Protein AF-Q4RWZ1-F1 (afdb_monomer_lite)

Secondary structure (DSSP, 8-state):
--B-TTS-B-----PPTTS---------------S-GGGPPPEEEEEEEEETTSPPPTT-EEE-B-TTT--BS-SSEEEEEEEE-TTT-SEEEEEEEEEETTS-PPTT-EEEEEETTEEEEEEEEEPP-

Organism: Tetraodon nigroviridis (NCBI:txid99883)

Radius of gyration: 15.7 Å; chains: 1; bounding box: 33×33×47 Å

Structure (mmCIF, N/CA/C/O backbone):
data_AF-Q4RWZ1-F1
#
_entry.id   AF-Q4RWZ1-F1
#
loop_
_atom_site.group_PDB
_atom_site.id
_atom_site.type_symbol
_atom_site.label_atom_id
_atom_site.label_alt_id
_atom_site.label_comp_id
_atom_site.label_asym_id
_atom_site.label_entity_id
_atom_site.label_seq_id
_atom_site.pdbx_PDB_ins_code
_atom_site.Cartn_x
_atom_site.Cartn_y
_atom_site.Cartn_z
_atom_site.occupancy
_atom_site.B_iso_or_equiv
_atom_site.auth_seq_id
_atom_site.auth_comp_id
_atom_site.auth_asym_id
_atom_site.auth_atom_id
_atom_site.pdbx_PDB_model_num
ATOM 1 N N . VAL A 1 1 ? -8.568 -2.624 -3.858 1.00 92.44 1 VAL A N 1
ATOM 2 C CA . VAL A 1 1 ? -8.644 -3.744 -2.895 1.00 92.44 1 VAL A CA 1
ATOM 3 C C . VAL A 1 1 ? -9.663 -3.390 -1.822 1.00 92.44 1 VAL A C 1
ATOM 5 O O . VAL A 1 1 ? -9.302 -2.886 -0.770 1.00 92.44 1 VAL A O 1
ATOM 8 N N . ALA A 1 2 ? -10.950 -3.567 -2.131 1.00 96.12 2 ALA A N 1
ATOM 9 C CA . ALA A 1 2 ? -12.045 -3.264 -1.198 1.00 96.12 2 ALA A CA 1
ATOM 10 C C . ALA A 1 2 ? -12.575 -4.510 -0.475 1.00 96.12 2 ALA A C 1
ATOM 12 O O . ALA A 1 2 ? -13.329 -4.400 0.486 1.00 96.12 2 ALA A O 1
ATOM 13 N N . LYS A 1 3 ? -12.171 -5.698 -0.936 1.00 96.69 3 LYS A N 1
ATOM 14 C CA . LYS A 1 3 ? -12.547 -6.988 -0.372 1.00 96.69 3 LYS A CA 1
ATOM 15 C C . LYS A 1 3 ? -11.313 -7.837 -0.112 1.00 96.69 3 LYS A C 1
ATOM 17 O O . LYS A 1 3 ? -10.334 -7.742 -0.857 1.00 96.69 3 LYS A O 1
ATOM 22 N N . THR A 1 4 ? -11.374 -8.651 0.932 1.00 95.19 4 THR A N 1
ATOM 23 C CA . THR A 1 4 ? -10.424 -9.739 1.153 1.00 95.19 4 THR A CA 1
ATOM 24 C C . THR A 1 4 ? -10.672 -10.864 0.147 1.00 95.19 4 THR A C 1
ATOM 26 O O . THR A 1 4 ? -11.723 -10.922 -0.496 1.00 95.19 4 THR A O 1
ATOM 29 N N . THR A 1 5 ? -9.729 -11.798 0.027 1.00 93.56 5 THR A N 1
ATOM 30 C CA . THR A 1 5 ? -9.853 -12.977 -0.850 1.00 93.56 5 THR A CA 1
ATOM 31 C C . THR A 1 5 ? -11.054 -13.874 -0.530 1.00 93.56 5 THR A C 1
ATOM 33 O O . THR A 1 5 ? -11.474 -14.646 -1.384 1.00 93.56 5 THR A O 1
ATOM 36 N N . ASP A 1 6 ? -11.637 -13.762 0.667 1.00 91.75 6 ASP A N 1
ATOM 37 C CA . ASP A 1 6 ? -12.864 -14.460 1.064 1.00 91.75 6 ASP A CA 1
ATOM 38 C C . ASP A 1 6 ? -14.131 -13.586 1.033 1.00 91.75 6 ASP A C 1
ATOM 40 O O . ASP A 1 6 ? -15.181 -14.015 1.507 1.00 91.75 6 ASP A O 1
ATOM 44 N N . GLY A 1 7 ? -14.054 -12.378 0.465 1.00 93.44 7 GLY A N 1
ATOM 45 C CA . GLY A 1 7 ? -15.206 -11.497 0.242 1.00 93.44 7 GLY A CA 1
ATOM 46 C C . GLY A 1 7 ? -15.590 -10.596 1.421 1.00 93.44 7 GLY A C 1
ATOM 47 O O . GLY A 1 7 ? -16.553 -9.828 1.313 1.00 93.44 7 GLY A O 1
ATOM 48 N N . SER A 1 8 ? -14.840 -10.635 2.524 1.00 94.19 8 SER A N 1
ATOM 49 C CA . SER A 1 8 ? -15.013 -9.712 3.656 1.00 94.19 8 SER A CA 1
ATOM 50 C C . SER A 1 8 ? -14.580 -8.288 3.283 1.00 94.19 8 SER A C 1
ATOM 52 O O . SER A 1 8 ? -13.851 -8.081 2.316 1.00 94.19 8 SER A O 1
ATOM 54 N N . ASP A 1 9 ? -15.060 -7.280 4.013 1.00 95.62 9 ASP A N 1
ATOM 55 C CA . ASP A 1 9 ? -14.666 -5.879 3.804 1.00 95.62 9 ASP A CA 1
ATOM 56 C C . ASP A 1 9 ? -13.175 -5.664 4.111 1.00 95.62 9 ASP A C 1
ATOM 58 O O . ASP A 1 9 ? -12.691 -6.135 5.139 1.00 95.62 9 ASP A O 1
ATOM 62 N N . ALA A 1 10 ? -12.458 -4.969 3.218 1.00 96.06 10 ALA A N 1
ATOM 63 C CA . ALA A 1 10 ? -11.019 -4.729 3.339 1.00 96.06 10 ALA A CA 1
ATOM 64 C C . ALA A 1 10 ? -10.650 -3.304 3.772 1.00 96.06 10 ALA A C 1
ATOM 66 O O . ALA A 1 10 ? -9.690 -2.721 3.263 1.00 96.06 10 ALA A O 1
ATOM 67 N N . ASP A 1 11 ? -11.415 -2.737 4.703 1.00 96.12 11 ASP A N 1
ATOM 68 C CA . ASP A 1 11 ? -11.137 -1.420 5.267 1.00 96.12 11 ASP A CA 1
ATOM 69 C C . ASP A 1 11 ? -9.850 -1.424 6.109 1.00 96.12 11 ASP A C 1
ATOM 71 O O . ASP A 1 11 ? -9.715 -2.139 7.106 1.00 96.12 11 ASP A O 1
ATOM 75 N N . LEU A 1 12 ? -8.883 -0.603 5.709 1.00 94.75 12 LEU A N 1
ATOM 76 C CA . LEU A 1 12 ? -7.594 -0.451 6.379 1.00 94.75 12 LEU A CA 1
ATOM 77 C C . LEU A 1 12 ? -7.678 0.421 7.635 1.00 94.75 12 LEU A C 1
ATOM 79 O O . LEU A 1 12 ? -6.734 0.448 8.436 1.00 94.75 12 LEU A O 1
ATOM 83 N N . TRP A 1 13 ? -8.764 1.170 7.810 1.00 94.25 13 TRP A N 1
ATOM 84 C CA . TRP A 1 13 ? -8.916 2.070 8.936 1.00 94.25 13 TRP A CA 1
ATOM 85 C C . TRP A 1 13 ? -9.507 1.350 10.146 1.00 94.25 13 TRP A C 1
ATOM 87 O O . TRP A 1 13 ? -10.547 0.706 10.088 1.00 94.25 13 TRP A O 1
ATOM 97 N N . LYS A 1 14 ? -8.834 1.481 11.293 1.00 90.38 14 LYS A N 1
ATOM 98 C CA . LYS A 1 14 ? -9.366 1.003 12.569 1.00 90.38 14 LYS A CA 1
ATOM 99 C C . LYS A 1 14 ? -10.079 2.145 13.284 1.00 90.38 14 LYS A C 1
ATOM 101 O O . LYS A 1 14 ? -9.422 3.065 13.795 1.00 90.38 14 LYS A O 1
ATOM 106 N N . ASP A 1 15 ? -11.401 2.050 13.348 1.00 88.69 15 ASP A N 1
ATOM 107 C CA . ASP A 1 15 ? -12.241 3.004 14.065 1.00 88.69 15 ASP A CA 1
ATOM 108 C C . ASP A 1 15 ? -11.921 3.045 15.566 1.00 88.69 15 ASP A C 1
ATOM 110 O O . ASP A 1 15 ? -11.440 2.085 16.179 1.00 88.69 15 ASP A O 1
ATOM 114 N N . GLY A 1 16 ? -12.153 4.214 16.160 1.00 86.88 16 GLY A N 1
ATOM 115 C CA . GLY A 1 16 ? -12.058 4.413 17.602 1.00 86.88 16 GLY A CA 1
ATOM 116 C C . GLY A 1 16 ? -13.435 4.363 18.251 1.00 86.88 16 GLY A C 1
ATOM 117 O O . GLY A 1 16 ? -14.430 4.719 17.628 1.00 86.88 16 GLY A O 1
ATOM 118 N N . ILE A 1 17 ? -13.477 3.997 19.531 1.00 88.19 17 ILE A N 1
ATOM 119 C CA . ILE A 1 17 ? -14.692 4.119 20.344 1.00 88.19 17 ILE A CA 1
ATOM 120 C C . ILE A 1 17 ? -15.101 5.606 20.362 1.00 88.19 17 ILE A C 1
ATOM 122 O O . ILE A 1 17 ? -14.244 6.470 20.556 1.00 88.19 17 ILE A O 1
ATOM 126 N N . PHE A 1 18 ? -16.382 5.897 20.114 1.00 91.88 18 PHE A N 1
ATOM 127 C CA . PHE A 1 18 ? -16.955 7.254 20.019 1.00 91.88 18 PHE A CA 1
ATOM 128 C C . PHE A 1 18 ? -16.432 8.136 18.871 1.00 91.88 18 PHE A C 1
ATOM 130 O O . PHE A 1 18 ? -16.536 9.360 18.939 1.00 91.88 18 PHE A O 1
ATOM 137 N N . LYS A 1 19 ? -15.870 7.551 17.807 1.00 89.81 19 LYS A N 1
ATOM 138 C CA . LYS A 1 19 ? -15.523 8.289 16.581 1.00 89.81 19 LYS A CA 1
ATOM 139 C C . LYS A 1 19 ? -16.438 7.888 15.432 1.00 89.81 19 LYS A C 1
ATOM 141 O O . LYS A 1 19 ? -16.880 6.746 15.369 1.00 89.81 19 LYS A O 1
ATOM 146 N N . SER A 1 20 ? -16.685 8.824 14.518 1.00 92.56 20 SER A N 1
ATOM 147 C CA . SER A 1 20 ? -17.351 8.524 13.252 1.00 92.56 20 SER A CA 1
ATOM 148 C C . SER A 1 20 ? -16.568 7.472 12.474 1.00 92.56 20 SER A C 1
ATOM 150 O O . SER A 1 20 ? -15.332 7.481 12.497 1.00 92.56 20 SER A O 1
ATOM 152 N N . LYS A 1 21 ? -17.301 6.600 11.775 1.00 92.88 21 LYS A N 1
ATOM 153 C CA . LYS A 1 21 ? -16.721 5.609 10.872 1.00 92.88 21 LYS A CA 1
ATOM 154 C C . LYS A 1 21 ? -15.941 6.316 9.769 1.00 92.88 21 LYS A C 1
ATOM 156 O O . LYS A 1 21 ? -16.462 7.232 9.132 1.00 92.88 21 LYS A O 1
ATOM 161 N N . VAL A 1 22 ? -14.720 5.862 9.531 1.00 94.75 22 VAL A N 1
ATOM 162 C CA . VAL A 1 22 ? -13.896 6.288 8.398 1.00 94.75 22 VAL A CA 1
ATOM 163 C C . VAL A 1 22 ? -13.444 5.035 7.677 1.00 94.75 22 VAL A C 1
ATOM 165 O O . VAL A 1 22 ? -12.954 4.121 8.322 1.00 94.75 22 VAL A O 1
ATOM 168 N N . THR A 1 23 ? -13.575 5.011 6.354 1.00 95.69 23 THR A N 1
ATOM 169 C CA . THR A 1 23 ? -13.126 3.883 5.532 1.00 95.69 23 THR A CA 1
ATOM 170 C C . THR A 1 23 ? -11.930 4.268 4.679 1.00 95.69 23 THR A C 1
ATOM 172 O O . THR A 1 23 ? -11.874 5.377 4.129 1.00 95.69 23 THR A O 1
ATOM 175 N N . ARG A 1 24 ? -10.978 3.348 4.532 1.00 96.88 24 ARG A N 1
ATOM 176 C CA . ARG A 1 24 ? -9.809 3.492 3.662 1.00 96.88 24 ARG A CA 1
ATOM 177 C C . ARG A 1 24 ? -9.553 2.193 2.922 1.00 96.88 24 ARG A C 1
ATOM 179 O O . ARG A 1 24 ? -9.320 1.160 3.537 1.00 96.88 24 ARG A O 1
ATOM 186 N N . TYR A 1 25 ? -9.508 2.267 1.599 1.00 97.31 25 TYR A N 1
ATOM 187 C CA . TYR A 1 25 ? -9.225 1.120 0.746 1.00 97.31 25 TYR A CA 1
ATOM 188 C C . TYR A 1 25 ? -7.975 1.382 -0.082 1.00 97.31 25 TYR A C 1
ATOM 190 O O . TYR A 1 25 ? -7.804 2.463 -0.644 1.00 97.31 25 TYR A O 1
ATOM 198 N N . LEU A 1 26 ? -7.102 0.379 -0.185 1.00 96.56 26 LEU A N 1
ATOM 199 C CA . LEU A 1 26 ? -5.954 0.463 -1.081 1.00 96.56 26 LEU A CA 1
ATOM 200 C C . LEU A 1 26 ? -6.437 0.377 -2.529 1.00 96.56 26 LEU A C 1
ATOM 202 O O . LEU A 1 26 ? -7.210 -0.518 -2.880 1.00 96.56 26 LEU A O 1
ATOM 206 N N . CYS A 1 27 ? -5.941 1.259 -3.385 1.00 94.94 27 CYS A N 1
ATOM 207 C CA . CYS A 1 27 ? -6.115 1.183 -4.831 1.00 94.94 27 CYS A CA 1
ATOM 208 C C . CYS A 1 27 ? -4.747 1.147 -5.517 1.00 94.94 27 CYS A C 1
ATOM 210 O O . CYS A 1 27 ? -3.750 1.605 -4.964 1.00 94.94 27 CYS A O 1
ATOM 212 N N . PHE A 1 28 ? -4.700 0.535 -6.695 1.00 94.75 28 PHE A N 1
ATOM 213 C CA . PHE A 1 28 ? -3.509 0.482 -7.530 1.00 94.75 28 PHE A CA 1
ATOM 214 C C . PHE A 1 28 ? -3.927 0.281 -8.988 1.00 94.75 28 PHE A C 1
ATOM 216 O O . PHE A 1 28 ? -5.030 -0.199 -9.261 1.00 94.75 28 PHE A O 1
ATOM 223 N N . THR A 1 29 ? -3.044 0.647 -9.912 1.00 90.50 29 THR A N 1
ATOM 224 C CA . THR A 1 29 ? -3.249 0.495 -11.353 1.00 90.50 29 THR A CA 1
ATOM 225 C C . THR A 1 29 ? -2.111 -0.312 -11.969 1.00 90.50 29 THR A C 1
ATOM 227 O O . THR A 1 29 ? -0.992 -0.314 -11.459 1.00 90.50 29 THR A O 1
ATOM 230 N N . ARG A 1 30 ? -2.417 -1.016 -13.061 1.00 86.31 30 ARG A N 1
ATOM 231 C CA . ARG A 1 30 ? -1.448 -1.727 -13.915 1.00 86.31 30 ARG A CA 1
ATOM 232 C C . ARG A 1 30 ? -1.363 -1.101 -15.306 1.00 86.31 30 ARG A C 1
ATOM 234 O O . ARG A 1 30 ? -0.911 -1.753 -16.242 1.00 86.31 30 ARG A O 1
ATOM 241 N N . GLU A 1 31 ? -1.906 0.103 -15.459 1.00 73.62 31 GLU A N 1
ATOM 242 C CA . GLU A 1 31 ? -2.115 0.729 -16.756 1.00 73.62 31 GLU A CA 1
ATOM 243 C C . GLU A 1 31 ? -0.807 0.799 -17.551 1.00 73.62 31 GLU A C 1
ATOM 245 O O . GLU A 1 31 ? 0.205 1.334 -17.095 1.00 73.62 31 GLU A O 1
ATOM 250 N N . ASN A 1 32 ? -0.834 0.235 -18.758 1.00 62.66 32 ASN A N 1
ATOM 251 C CA . ASN A 1 32 ? 0.236 0.395 -19.731 1.00 62.66 32 ASN A CA 1
ATOM 252 C C . ASN A 1 32 ? 0.042 1.760 -20.387 1.00 62.66 32 ASN A C 1
ATOM 254 O O . ASN A 1 32 ? -0.515 1.859 -21.479 1.00 62.66 32 ASN A O 1
ATOM 258 N N . VAL A 1 33 ? 0.413 2.820 -19.670 1.00 54.56 33 VAL A N 1
ATOM 259 C CA . VAL A 1 33 ? 0.221 4.185 -20.155 1.00 54.56 33 VAL A CA 1
ATOM 260 C C . VAL A 1 33 ? 1.184 4.417 -21.323 1.00 54.56 33 VAL A C 1
ATOM 262 O O . VAL A 1 33 ? 2.368 4.669 -21.122 1.00 54.56 33 VAL A O 1
ATOM 265 N N . SER A 1 34 ? 0.625 4.330 -22.531 1.00 53.78 34 SER A N 1
ATOM 266 C CA . SER A 1 34 ? 1.190 4.701 -23.833 1.00 53.78 34 SER A CA 1
ATOM 267 C C . SER A 1 34 ? 2.159 3.717 -24.527 1.00 53.78 34 SER A C 1
ATOM 269 O O . SER A 1 34 ? 2.991 3.029 -23.926 1.00 53.78 34 SER A O 1
ATOM 271 N N . GLU A 1 35 ? 2.067 3.692 -25.865 1.00 56.28 35 GLU A N 1
ATOM 272 C CA . GLU A 1 35 ? 3.058 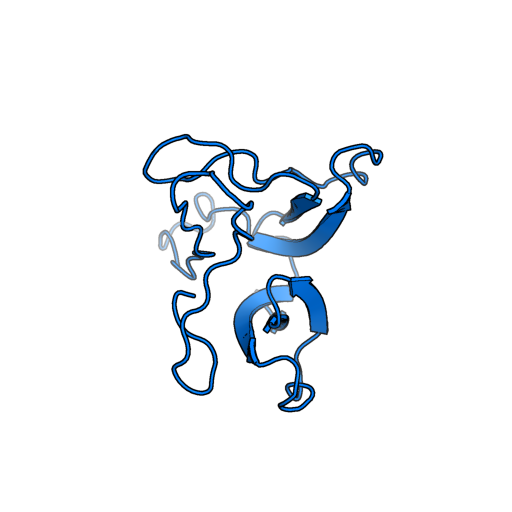3.076 -26.763 1.00 56.28 35 GLU A CA 1
ATOM 273 C C . GLU A 1 35 ? 4.405 3.818 -26.732 1.00 56.28 35 GLU A C 1
ATOM 275 O O . GLU A 1 35 ? 5.437 3.256 -27.101 1.00 56.28 35 GLU A O 1
ATOM 280 N N . ASN A 1 36 ? 4.426 5.062 -26.241 1.00 61.66 36 ASN A N 1
ATOM 281 C CA . ASN A 1 36 ? 5.645 5.840 -26.114 1.00 61.66 36 ASN A CA 1
ATOM 282 C C . ASN A 1 36 ? 6.387 5.448 -24.833 1.00 61.66 36 ASN A C 1
ATOM 284 O O . ASN A 1 36 ? 6.070 5.881 -23.725 1.00 61.66 36 ASN A O 1
ATOM 288 N N . VAL A 1 37 ? 7.430 4.643 -25.006 1.00 61.69 37 VAL A N 1
ATOM 289 C CA . VAL A 1 37 ? 8.301 4.149 -23.931 1.00 61.69 37 VAL A CA 1
ATOM 290 C C . VAL A 1 37 ? 8.852 5.273 -23.037 1.00 61.69 37 VAL A C 1
ATOM 292 O O . VAL A 1 37 ? 9.079 5.038 -21.853 1.00 61.69 37 VAL A O 1
ATOM 295 N N . ASN A 1 38 ? 8.992 6.497 -23.565 1.00 61.09 38 ASN A N 1
ATOM 296 C CA . ASN A 1 38 ? 9.511 7.659 -22.834 1.00 61.09 38 ASN A CA 1
ATOM 297 C C . ASN A 1 38 ? 8.482 8.351 -21.924 1.00 61.09 38 ASN A C 1
ATOM 299 O O . ASN A 1 38 ? 8.866 9.223 -21.150 1.00 61.09 38 ASN A O 1
ATOM 303 N N . SER A 1 39 ? 7.192 8.001 -22.002 1.00 65.94 39 SER A N 1
ATOM 3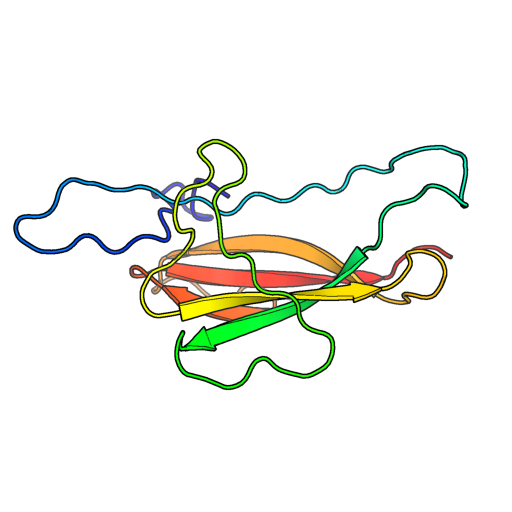04 C CA . SER A 1 39 ? 6.141 8.586 -21.153 1.00 65.94 39 SER A CA 1
ATOM 305 C C . SER A 1 39 ?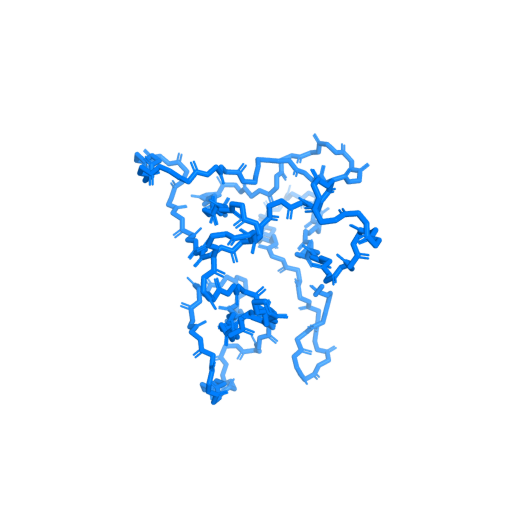 5.522 7.583 -20.177 1.00 65.94 39 SER A C 1
ATOM 307 O O . SER A 1 39 ? 4.466 7.867 -19.606 1.00 65.94 39 SER A O 1
ATOM 309 N N . ARG A 1 40 ? 6.113 6.391 -20.021 1.00 74.00 40 ARG A N 1
ATOM 310 C CA . ARG A 1 40 ? 5.579 5.391 -19.093 1.00 74.00 40 ARG A CA 1
ATOM 311 C C . ARG A 1 40 ? 5.815 5.845 -17.652 1.00 74.00 40 ARG A C 1
ATOM 313 O O . ARG A 1 40 ? 6.932 6.257 -17.339 1.00 74.00 40 ARG A O 1
ATOM 320 N N . PRO A 1 41 ? 4.804 5.752 -16.773 1.00 83.50 41 PRO A N 1
ATOM 321 C CA . PRO A 1 41 ? 4.972 6.083 -15.370 1.00 83.50 41 PRO A CA 1
ATOM 322 C C . PRO A 1 41 ? 5.996 5.155 -14.718 1.00 83.50 41 PRO A C 1
ATOM 324 O O . PRO A 1 41 ? 6.177 4.001 -15.128 1.00 83.50 41 PRO A O 1
ATOM 327 N N . ASP A 1 42 ? 6.637 5.663 -13.671 1.00 91.56 42 ASP A N 1
ATOM 328 C CA . ASP A 1 42 ? 7.468 4.845 -12.802 1.00 91.56 42 ASP A CA 1
ATOM 329 C C . ASP A 1 42 ? 6.660 3.687 -12.210 1.00 91.56 42 ASP A C 1
ATOM 331 O O . ASP A 1 42 ? 5.459 3.784 -11.943 1.00 91.56 42 ASP A O 1
ATOM 335 N N . VAL A 1 43 ? 7.350 2.580 -11.963 1.00 94.38 43 VAL A N 1
ATOM 336 C CA . VAL A 1 43 ? 6.772 1.377 -11.367 1.00 94.38 43 VAL A CA 1
ATOM 337 C C . VAL A 1 43 ? 7.129 1.281 -9.894 1.00 94.38 43 VAL A C 1
ATOM 339 O O . VAL A 1 43 ? 8.216 1.680 -9.478 1.00 94.38 43 VAL A O 1
ATOM 342 N N . VAL A 1 44 ? 6.232 0.707 -9.095 1.00 96.75 44 VAL A N 1
ATOM 343 C CA . VAL A 1 44 ? 6.500 0.409 -7.684 1.00 96.75 44 VAL A CA 1
ATOM 344 C C . VAL A 1 44 ? 7.392 -0.827 -7.598 1.00 96.75 44 VAL A C 1
ATOM 346 O O . VAL A 1 44 ? 7.007 -1.898 -8.062 1.00 96.75 44 VAL A O 1
ATOM 349 N N . VAL A 1 45 ? 8.572 -0.693 -6.994 1.00 97.12 45 VAL A N 1
ATOM 350 C CA . VAL A 1 45 ? 9.573 -1.771 -6.870 1.00 97.12 45 VAL A CA 1
ATOM 351 C C . VAL A 1 45 ? 9.736 -2.289 -5.439 1.00 97.12 45 VAL A C 1
ATOM 353 O O . VAL A 1 45 ? 10.295 -3.364 -5.240 1.00 97.12 45 VAL A O 1
ATOM 356 N N . ASP A 1 46 ? 9.248 -1.550 -4.440 1.00 97.19 46 ASP A N 1
ATOM 357 C CA . ASP A 1 46 ? 9.185 -1.999 -3.044 1.00 97.19 46 ASP A CA 1
ATOM 358 C C . ASP A 1 46 ? 8.050 -1.269 -2.301 1.00 97.19 46 ASP A C 1
ATOM 360 O O . ASP A 1 46 ? 7.678 -0.141 -2.646 1.00 97.19 46 ASP A O 1
ATOM 364 N N . MET A 1 47 ? 7.504 -1.911 -1.270 1.00 97.69 47 MET A N 1
ATOM 365 C CA . MET A 1 47 ? 6.441 -1.385 -0.413 1.00 97.69 47 MET A CA 1
ATOM 366 C C . MET A 1 47 ? 6.773 -1.657 1.048 1.00 97.69 47 MET A C 1
ATOM 368 O O . MET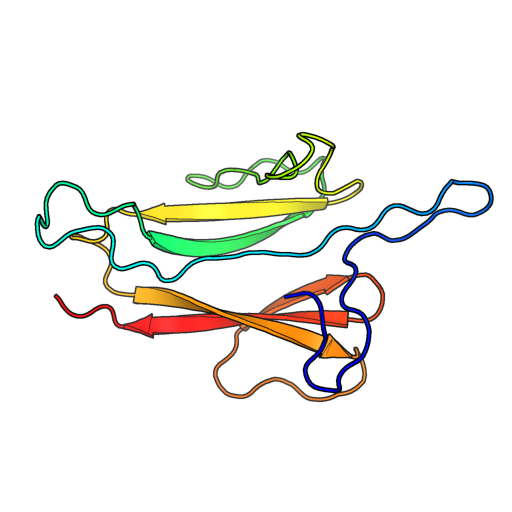 A 1 47 ? 7.165 -2.764 1.416 1.00 97.69 47 MET A O 1
ATOM 372 N N . ARG A 1 48 ? 6.566 -0.657 1.906 1.00 96.38 48 ARG A N 1
ATOM 373 C CA . ARG A 1 48 ? 6.777 -0.777 3.352 1.00 96.38 48 ARG A CA 1
ATOM 374 C C . ARG A 1 48 ? 5.651 -0.126 4.124 1.00 96.38 48 ARG A C 1
ATOM 376 O O . ARG A 1 48 ? 5.136 0.911 3.723 1.00 96.38 48 ARG A O 1
ATOM 383 N N . LEU A 1 49 ? 5.305 -0.718 5.260 1.00 95.44 49 LEU A N 1
ATOM 384 C CA . LEU A 1 49 ? 4.461 -0.077 6.255 1.00 95.44 49 LEU A CA 1
ATOM 385 C C . LEU A 1 49 ? 5.315 0.231 7.486 1.00 95.44 49 LEU A C 1
ATOM 387 O O . LEU A 1 49 ? 5.817 -0.689 8.126 1.00 95.44 49 LEU A O 1
ATOM 391 N N . ILE A 1 50 ? 5.477 1.512 7.804 1.00 95.69 50 ILE A N 1
ATOM 392 C CA . ILE A 1 50 ? 6.283 1.987 8.943 1.00 95.69 50 ILE A CA 1
ATOM 393 C C . ILE A 1 50 ? 5.398 2.716 9.950 1.00 95.69 50 ILE A C 1
ATOM 395 O O . ILE A 1 50 ? 4.302 3.162 9.586 1.00 95.69 50 ILE A O 1
ATOM 399 N N . ASP A 1 51 ? 5.847 2.889 11.195 1.00 95.31 51 ASP A N 1
ATOM 400 C CA . ASP A 1 51 ? 5.113 3.754 12.117 1.00 95.31 51 ASP A CA 1
ATOM 401 C C . ASP A 1 51 ? 5.215 5.224 11.668 1.00 95.31 51 ASP A C 1
ATOM 403 O O . ASP A 1 51 ? 6.167 5.672 11.017 1.00 95.31 51 ASP A O 1
ATOM 407 N N . ALA A 1 52 ? 4.189 6.012 11.997 1.00 93.38 52 ALA A N 1
ATOM 408 C CA . ALA A 1 52 ? 4.110 7.414 11.578 1.00 93.38 52 ALA A CA 1
ATOM 409 C C . ALA A 1 52 ? 5.272 8.273 12.118 1.00 93.38 52 ALA A C 1
ATOM 411 O O . ALA A 1 52 ? 5.629 9.272 11.503 1.00 93.38 52 ALA A O 1
ATOM 412 N N . LYS A 1 53 ? 5.865 7.857 13.242 1.00 94.88 53 LYS A N 1
ATOM 413 C CA . LYS A 1 53 ? 6.997 8.519 13.904 1.00 94.88 53 LYS A CA 1
ATOM 414 C C . LYS A 1 53 ? 8.372 8.076 13.392 1.00 94.88 53 LYS A C 1
ATOM 416 O O . LYS A 1 53 ? 9.360 8.719 13.727 1.00 94.88 53 LYS A O 1
ATOM 421 N N . ASP A 1 54 ? 8.444 6.973 12.649 1.00 96.38 54 ASP A N 1
ATOM 422 C CA . ASP A 1 54 ? 9.724 6.412 12.221 1.00 96.38 54 ASP A CA 1
ATOM 423 C C . ASP A 1 54 ? 10.359 7.275 11.125 1.00 96.38 54 ASP A C 1
ATOM 425 O O . ASP A 1 54 ? 9.685 8.025 10.413 1.00 96.38 54 ASP A O 1
ATOM 429 N N . VAL A 1 55 ? 11.673 7.160 10.953 1.00 96.44 55 VAL A N 1
ATOM 430 C CA . VAL A 1 55 ? 12.365 7.823 9.844 1.00 96.44 55 VAL A CA 1
ATOM 431 C C . VAL A 1 55 ? 11.927 7.182 8.524 1.00 96.44 55 VAL A C 1
ATOM 433 O O . VAL A 1 55 ? 11.845 5.958 8.415 1.00 96.44 55 VAL A O 1
ATOM 436 N N . LEU A 1 56 ? 11.629 8.011 7.519 1.00 96.75 56 LEU A N 1
ATOM 437 C CA . LEU A 1 56 ? 11.293 7.543 6.175 1.00 96.75 56 LEU A CA 1
ATOM 438 C C . LEU A 1 56 ? 12.513 6.825 5.565 1.00 96.75 56 LEU A C 1
ATOM 440 O O . LEU A 1 56 ? 13.579 7.438 5.488 1.00 96.75 56 LEU A O 1
ATOM 444 N N . PRO A 1 57 ? 12.393 5.555 5.132 1.00 95.94 57 PRO A N 1
ATOM 445 C CA . PRO A 1 57 ? 13.499 4.851 4.496 1.00 95.94 57 PRO A CA 1
ATOM 446 C C . PRO A 1 57 ? 13.952 5.541 3.205 1.00 95.94 57 PRO A C 1
ATOM 448 O O . PRO A 1 57 ? 13.140 6.093 2.464 1.00 95.94 57 PRO A O 1
ATOM 451 N N . GLU A 1 58 ? 15.247 5.470 2.907 1.00 96.44 58 GLU A N 1
ATOM 452 C CA . GLU A 1 58 ? 15.825 6.113 1.726 1.00 96.44 58 GLU A CA 1
ATOM 453 C C . GLU A 1 58 ? 15.168 5.638 0.417 1.00 96.44 58 GLU A C 1
ATOM 455 O O . GLU A 1 58 ? 15.017 4.438 0.157 1.00 96.44 58 GLU A O 1
ATOM 460 N N . GLY A 1 59 ? 14.790 6.601 -0.427 1.00 96.56 59 GLY A N 1
ATOM 461 C CA . GLY A 1 59 ? 14.155 6.352 -1.721 1.00 96.56 59 GLY A CA 1
ATOM 462 C C . GLY A 1 59 ? 12.688 5.924 -1.641 1.00 96.56 59 GLY A C 1
ATOM 463 O O . GLY A 1 59 ? 12.131 5.532 -2.662 1.00 96.56 59 GLY A O 1
ATOM 464 N N . PHE A 1 60 ? 12.062 5.973 -0.462 1.00 98.12 60 PHE A N 1
ATOM 465 C CA . PHE A 1 60 ? 10.625 5.759 -0.318 1.00 98.12 60 PHE A CA 1
ATOM 466 C C . PHE A 1 60 ? 9.860 7.077 -0.262 1.00 98.12 60 PHE A C 1
ATOM 468 O O . PHE A 1 60 ? 10.336 8.067 0.286 1.00 98.12 60 PHE A O 1
ATOM 475 N N . THR A 1 61 ? 8.623 7.053 -0.744 1.00 97.94 61 THR A N 1
ATOM 476 C CA . THR A 1 61 ? 7.663 8.152 -0.643 1.00 97.94 61 THR A CA 1
ATOM 477 C C . THR A 1 61 ? 6.417 7.666 0.105 1.00 97.94 61 THR A C 1
ATOM 479 O O . THR A 1 61 ? 5.912 6.578 -0.193 1.00 97.94 61 THR A O 1
ATOM 482 N N . PRO A 1 62 ? 5.913 8.412 1.103 1.00 97.44 62 PRO A N 1
ATOM 483 C CA . PRO A 1 62 ? 4.708 8.036 1.830 1.00 97.44 62 PRO A CA 1
ATOM 484 C C . PRO A 1 62 ? 3.428 8.308 1.025 1.00 97.44 62 PRO A C 1
ATOM 486 O O . PRO A 1 62 ? 3.298 9.320 0.342 1.00 97.44 62 PRO A O 1
ATOM 489 N N . VAL A 1 63 ? 2.440 7.428 1.178 1.00 96.94 63 VAL A N 1
ATOM 490 C CA . VAL A 1 63 ? 1.048 7.660 0.781 1.00 96.94 63 VAL A CA 1
ATOM 491 C C . VAL A 1 63 ? 0.356 8.367 1.943 1.00 96.94 63 VAL A C 1
ATOM 493 O O . VAL A 1 63 ? -0.108 7.737 2.894 1.00 96.94 63 VAL A O 1
ATOM 496 N N . GLU A 1 64 ? 0.356 9.696 1.908 1.00 95.81 64 GLU A N 1
ATOM 497 C CA . GLU A 1 64 ? -0.114 10.519 3.030 1.00 95.81 64 GLU A CA 1
ATOM 498 C C . GLU A 1 64 ? -1.620 10.769 3.000 1.00 95.81 64 GLU A C 1
ATOM 500 O O . GLU A 1 64 ? -2.265 10.850 4.052 1.00 95.81 64 GLU A O 1
ATOM 505 N N . LYS A 1 65 ? -2.178 10.883 1.792 1.00 97.31 65 LYS A N 1
ATOM 506 C CA . LYS A 1 65 ? -3.562 11.285 1.569 1.00 97.31 65 LYS A CA 1
ATOM 507 C C . LYS A 1 65 ? -4.296 10.338 0.631 1.00 97.31 65 LYS A C 1
ATOM 509 O O . LYS A 1 65 ? -3.680 9.657 -0.187 1.00 97.31 65 LYS A O 1
ATOM 514 N N . THR A 1 66 ? -5.611 10.280 0.780 1.00 97.50 66 THR A N 1
ATOM 515 C CA . THR A 1 66 ? -6.493 9.558 -0.132 1.00 97.50 66 THR A CA 1
ATOM 516 C C . THR A 1 66 ? -6.545 10.263 -1.485 1.00 97.50 66 THR A C 1
ATOM 518 O O . THR A 1 66 ? -6.507 11.490 -1.560 1.00 97.50 66 THR A O 1
ATOM 521 N N . MET A 1 67 ? -6.606 9.484 -2.566 1.00 95.69 67 MET A N 1
ATOM 522 C CA . MET A 1 67 ? -6.640 10.026 -3.929 1.00 95.69 67 MET A CA 1
ATOM 523 C C . MET A 1 67 ? -7.954 10.768 -4.224 1.00 95.69 67 MET A C 1
ATOM 525 O O . MET A 1 67 ? -7.954 11.747 -4.958 1.00 95.69 67 MET A O 1
ATOM 529 N N . ASP A 1 68 ? -9.066 10.297 -3.665 1.00 97.06 68 ASP A N 1
ATOM 530 C CA . ASP A 1 68 ? -10.426 10.764 -3.937 1.00 97.06 68 ASP A CA 1
ATOM 531 C C . ASP A 1 68 ? -10.826 11.990 -3.103 1.00 97.06 68 ASP A C 1
ATOM 533 O O . ASP A 1 68 ? -11.396 12.939 -3.636 1.00 97.06 68 ASP A O 1
ATOM 537 N N . THR A 1 69 ? -10.523 11.985 -1.802 1.00 97.31 69 THR A N 1
ATOM 538 C CA . THR A 1 69 ? -10.977 13.025 -0.857 1.00 97.31 69 THR A CA 1
ATOM 539 C C . THR A 1 69 ? -9.855 13.866 -0.260 1.00 97.31 69 THR A C 1
ATOM 541 O O . THR A 1 69 ? -10.129 14.816 0.472 1.00 97.31 69 THR A O 1
ATOM 544 N N . ASN A 1 70 ? -8.591 13.560 -0.573 1.00 96.88 70 ASN A N 1
ATOM 545 C CA . ASN A 1 70 ? -7.420 14.267 -0.048 1.00 96.88 70 ASN A CA 1
ATOM 546 C C . ASN A 1 70 ? -7.345 14.278 1.499 1.00 96.88 70 ASN A C 1
ATOM 548 O O . ASN A 1 70 ? -6.737 15.165 2.104 1.00 96.88 70 ASN A O 1
ATOM 552 N N . GLU A 1 71 ? -7.962 13.292 2.153 1.00 97.25 71 GLU A N 1
ATOM 553 C CA . GLU A 1 71 ? -7.941 13.112 3.606 1.00 97.25 71 GLU A CA 1
ATOM 554 C C . GLU A 1 71 ? -6.754 12.249 4.039 1.00 97.25 71 GLU A C 1
ATOM 556 O O . GLU A 1 71 ? -6.189 11.513 3.239 1.00 97.25 71 GLU A O 1
ATOM 561 N N . THR A 1 72 ? -6.396 12.253 5.327 1.00 96.00 72 THR A N 1
ATOM 562 C CA . THR A 1 72 ? -5.334 11.383 5.860 1.00 96.00 72 THR A CA 1
ATOM 563 C C . THR A 1 72 ? -5.564 9.911 5.500 1.00 96.00 72 THR A C 1
ATOM 565 O O . THR A 1 72 ? -6.612 9.340 5.823 1.00 96.00 72 THR A O 1
ATOM 568 N N . ALA A 1 73 ? -4.560 9.281 4.885 1.00 96.06 73 ALA A N 1
ATOM 569 C CA . ALA A 1 73 ? -4.631 7.892 4.436 1.00 96.06 73 ALA A CA 1
ATOM 570 C C . ALA A 1 73 ? -4.582 6.892 5.604 1.00 96.06 73 ALA A C 1
ATOM 572 O O . ALA A 1 73 ? -5.322 5.911 5.614 1.00 96.06 73 ALA A O 1
ATOM 573 N N . MET A 1 74 ? -3.726 7.135 6.603 1.00 94.00 74 MET A N 1
ATOM 574 C CA . MET A 1 74 ? -3.498 6.240 7.744 1.00 94.00 74 MET A CA 1
ATOM 575 C C . MET A 1 74 ? -3.112 7.038 9.003 1.00 94.00 74 MET A C 1
ATOM 577 O O . MET A 1 74 ? -2.528 8.110 8.903 1.00 94.00 74 MET A O 1
ATOM 581 N N . ARG A 1 75 ? -3.428 6.537 10.210 1.00 89.38 75 ARG A N 1
ATOM 582 C CA . ARG A 1 75 ? -3.185 7.278 11.476 1.00 89.38 75 ARG A CA 1
ATOM 583 C C . ARG A 1 75 ? -1.857 6.957 12.156 1.00 89.38 75 ARG A C 1
ATOM 585 O O . ARG A 1 75 ? -1.073 7.844 12.452 1.00 89.38 75 ARG A O 1
ATOM 592 N N . LYS A 1 76 ? -1.658 5.687 12.518 1.00 90.75 76 LYS A N 1
ATOM 593 C CA . LYS A 1 76 ? -0.516 5.243 13.344 1.00 90.75 76 LYS A CA 1
ATOM 594 C C . LYS A 1 76 ? 0.676 4.791 12.511 1.00 90.75 76 LYS A C 1
ATOM 596 O O . LYS A 1 76 ? 1.781 4.680 13.026 1.00 90.75 76 LYS A O 1
ATOM 601 N N . ARG A 1 77 ? 0.424 4.513 11.238 1.00 94.12 77 ARG A N 1
ATOM 602 C CA . ARG A 1 77 ? 1.372 3.959 10.286 1.00 94.12 77 ARG A CA 1
ATOM 603 C C . ARG A 1 77 ? 1.300 4.737 8.988 1.00 94.12 77 ARG A C 1
ATOM 605 O O . ARG A 1 77 ? 0.310 5.428 8.761 1.00 94.12 77 ARG A O 1
ATOM 612 N N . ARG A 1 78 ? 2.324 4.606 8.157 1.00 95.50 78 ARG A N 1
ATOM 613 C CA . ARG A 1 78 ? 2.373 5.150 6.801 1.00 95.50 78 ARG A CA 1
ATOM 614 C C . ARG A 1 78 ? 2.712 4.027 5.842 1.00 95.50 78 ARG A C 1
ATOM 616 O O . ARG A 1 78 ? 3.672 3.291 6.073 1.00 95.50 78 ARG A O 1
ATOM 623 N N . LEU A 1 79 ? 1.913 3.904 4.787 1.00 97.25 79 LEU A N 1
ATOM 624 C CA . LEU A 1 79 ? 2.289 3.121 3.622 1.00 97.25 79 LEU A CA 1
ATOM 625 C C . LEU A 1 79 ? 3.312 3.930 2.835 1.00 97.25 79 LEU A C 1
ATOM 627 O O . LEU A 1 79 ? 3.072 5.091 2.527 1.00 97.25 79 LEU A O 1
ATOM 631 N N . CYS A 1 80 ? 4.441 3.319 2.522 1.00 97.75 80 CYS A N 1
ATOM 632 C CA . CYS A 1 80 ? 5.524 3.922 1.774 1.00 97.75 80 CYS A CA 1
ATOM 633 C C . CYS A 1 80 ? 5.823 3.057 0.554 1.00 97.75 80 CYS A C 1
ATOM 635 O O . CYS A 1 80 ? 5.885 1.829 0.660 1.00 97.75 80 CYS A O 1
ATOM 637 N N . VAL A 1 81 ? 6.045 3.696 -0.589 1.00 97.88 81 VAL A N 1
ATOM 638 C CA . VAL A 1 81 ? 6.396 3.028 -1.846 1.00 97.88 81 VAL A CA 1
ATOM 639 C C . VAL A 1 81 ? 7.757 3.508 -2.319 1.00 97.88 81 VAL A C 1
ATOM 641 O O . VAL A 1 81 ? 8.091 4.678 -2.151 1.00 97.88 81 VAL A O 1
ATOM 644 N N . LYS A 1 82 ? 8.544 2.613 -2.907 1.00 97.81 82 LYS A N 1
ATOM 645 C CA . LYS A 1 82 ? 9.736 2.969 -3.675 1.00 97.81 82 LYS A CA 1
ATOM 646 C C . LYS A 1 82 ? 9.417 2.771 -5.144 1.00 97.81 82 LYS A C 1
ATOM 648 O O . LYS A 1 82 ? 8.951 1.694 -5.522 1.00 97.81 82 LYS A O 1
ATOM 653 N N . THR A 1 83 ? 9.664 3.791 -5.954 1.00 96.25 83 THR A N 1
ATOM 654 C CA . THR A 1 83 ? 9.434 3.741 -7.396 1.00 96.25 83 THR A CA 1
ATOM 655 C C . THR A 1 83 ? 10.746 3.735 -8.170 1.00 96.25 83 THR A C 1
ATOM 657 O O . THR A 1 83 ? 11.803 4.097 -7.649 1.00 96.25 83 THR A O 1
ATOM 660 N N . SER A 1 84 ? 10.696 3.254 -9.407 1.00 94.56 84 SER A N 1
ATOM 661 C CA . SER A 1 84 ? 11.821 3.273 -10.337 1.00 94.56 84 SER A CA 1
ATOM 662 C C . SER A 1 84 ? 11.302 3.452 -11.763 1.00 94.56 84 SER A C 1
ATOM 664 O O . SER A 1 84 ? 10.206 2.961 -12.059 1.00 94.56 84 SER A O 1
ATOM 666 N N . PRO A 1 85 ? 12.067 4.098 -12.660 1.00 92.06 85 PRO A N 1
ATOM 667 C CA . PRO A 1 85 ? 11.706 4.161 -14.066 1.00 92.06 85 PRO A CA 1
ATOM 668 C C . PRO A 1 85 ? 11.438 2.771 -14.646 1.00 92.06 85 PRO A C 1
ATOM 670 O O . PRO A 1 85 ? 12.239 1.843 -14.501 1.00 92.06 85 PRO A O 1
ATOM 673 N N . ARG A 1 86 ? 10.317 2.632 -15.362 1.00 88.44 86 ARG A N 1
ATOM 674 C CA . ARG A 1 86 ? 9.895 1.380 -16.022 1.00 88.44 86 ARG A CA 1
ATOM 675 C C . ARG A 1 86 ? 10.997 0.764 -16.893 1.00 88.44 86 ARG A C 1
ATOM 677 O O . ARG A 1 86 ? 11.048 -0.458 -16.999 1.00 88.44 86 ARG A O 1
ATOM 684 N N . ALA A 1 87 ? 11.829 1.604 -17.514 1.00 86.81 87 ALA A N 1
ATOM 685 C CA . ALA A 1 87 ? 12.910 1.213 -18.419 1.00 86.81 87 ALA A CA 1
ATOM 686 C C . ALA A 1 87 ? 14.117 0.568 -17.713 1.00 86.81 87 ALA A C 1
ATOM 688 O O . ALA A 1 87 ? 14.883 -0.148 -18.350 1.00 86.81 87 ALA A O 1
ATOM 689 N N . THR A 1 88 ? 14.311 0.819 -16.415 1.00 90.50 88 THR A N 1
ATOM 690 C CA . THR A 1 88 ? 15.466 0.307 -15.653 1.00 90.50 88 THR A CA 1
ATOM 691 C C . THR A 1 88 ? 15.075 -0.738 -14.608 1.00 90.50 88 THR A C 1
ATOM 693 O O . THR A 1 88 ? 15.923 -1.507 -14.148 1.00 90.50 88 THR A O 1
ATOM 696 N N . ALA A 1 89 ? 13.794 -0.807 -14.244 1.00 93.12 89 ALA A N 1
ATOM 697 C CA . ALA A 1 89 ? 13.273 -1.787 -13.306 1.00 93.12 89 ALA A CA 1
ATOM 698 C C . ALA A 1 89 ? 13.221 -3.200 -13.920 1.00 93.12 89 ALA A C 1
ATOM 700 O O . ALA A 1 89 ? 12.611 -3.422 -14.962 1.00 93.12 89 ALA A O 1
ATOM 701 N N . LYS A 1 90 ? 13.821 -4.179 -13.230 1.00 93.94 90 LYS A N 1
ATOM 702 C CA . LYS A 1 90 ? 13.736 -5.608 -13.599 1.00 93.94 90 LYS A CA 1
ATOM 703 C C . LYS A 1 90 ? 12.456 -6.265 -13.092 1.00 93.94 90 LYS A C 1
ATOM 705 O O . LYS A 1 90 ? 11.897 -7.126 -13.758 1.00 93.94 90 LYS A O 1
ATOM 710 N N . THR A 1 91 ? 12.006 -5.856 -11.909 1.00 95.31 91 THR A N 1
ATOM 711 C CA . THR A 1 91 ? 10.806 -6.373 -11.255 1.00 95.31 91 THR A CA 1
ATOM 712 C C . THR A 1 91 ? 9.972 -5.227 -10.709 1.00 95.31 91 THR A C 1
ATOM 714 O O . THR A 1 91 ? 10.497 -4.152 -10.411 1.00 95.31 91 THR A O 1
ATOM 717 N N . ALA A 1 92 ? 8.672 -5.458 -10.568 1.00 96.00 92 ALA A N 1
ATOM 718 C CA . ALA A 1 92 ? 7.749 -4.515 -9.954 1.00 96.00 92 ALA A CA 1
ATOM 719 C C . ALA A 1 92 ? 6.658 -5.240 -9.168 1.00 96.00 92 ALA A C 1
ATOM 721 O O . ALA A 1 92 ? 6.395 -6.427 -9.380 1.00 96.00 92 ALA A O 1
ATOM 722 N N . VAL A 1 93 ? 6.005 -4.511 -8.268 1.00 96.38 93 VAL A N 1
ATOM 723 C CA . VAL A 1 93 ? 4.777 -4.959 -7.618 1.00 96.38 93 VAL A CA 1
ATOM 724 C C . VAL A 1 93 ? 3.692 -5.088 -8.684 1.00 96.38 93 VAL A C 1
ATOM 726 O O . VAL A 1 93 ? 3.298 -4.107 -9.311 1.00 96.38 93 VAL A O 1
ATOM 729 N N . TYR A 1 94 ? 3.219 -6.313 -8.886 1.00 92.56 94 TYR A N 1
ATOM 730 C CA . TYR A 1 94 ? 2.240 -6.660 -9.914 1.00 92.56 94 TYR A CA 1
ATOM 731 C C . TYR A 1 94 ? 0.848 -6.931 -9.330 1.00 92.56 94 TYR A C 1
ATOM 733 O O . TYR A 1 94 ? -0.155 -6.717 -10.012 1.00 92.56 94 TYR A O 1
ATOM 741 N N . ASP A 1 95 ? 0.746 -7.401 -8.087 1.00 95.38 95 ASP A N 1
ATOM 742 C CA . ASP A 1 95 ? -0.547 -7.601 -7.427 1.00 95.38 95 ASP A CA 1
ATOM 743 C C . ASP A 1 95 ? -0.483 -7.269 -5.942 1.00 95.38 95 ASP A C 1
ATOM 745 O O . ASP A 1 95 ? 0.569 -7.404 -5.313 1.00 95.38 95 ASP A O 1
ATOM 749 N N . ILE A 1 96 ? -1.622 -6.840 -5.401 1.00 96.88 96 ILE A N 1
ATOM 750 C CA . ILE A 1 96 ? -1.815 -6.544 -3.985 1.00 96.88 96 ILE A CA 1
ATOM 751 C C . ILE A 1 96 ? -3.138 -7.166 -3.549 1.00 96.88 96 ILE A C 1
ATOM 753 O O . ILE A 1 96 ? -4.189 -6.881 -4.127 1.00 96.88 96 ILE A O 1
ATOM 757 N N . GLN A 1 97 ? -3.092 -7.975 -2.494 1.00 95.81 97 GLN A N 1
ATOM 758 C CA . GLN A 1 97 ? -4.252 -8.687 -1.965 1.00 95.81 97 GLN A CA 1
ATOM 759 C C . GLN A 1 97 ? -4.408 -8.471 -0.461 1.00 95.81 97 GLN A C 1
ATOM 761 O O . GLN A 1 97 ? -3.434 -8.257 0.261 1.00 95.81 97 GLN A O 1
ATOM 766 N N . ALA A 1 98 ? -5.653 -8.552 0.005 1.00 95.38 98 ALA A N 1
ATOM 767 C CA . ALA A 1 98 ? -5.991 -8.576 1.421 1.00 95.38 98 ALA A CA 1
ATOM 768 C C . ALA A 1 98 ? -6.551 -9.955 1.791 1.00 95.38 98 ALA A C 1
ATOM 770 O O . ALA A 1 98 ? -7.383 -10.501 1.067 1.00 95.38 98 ALA A O 1
ATOM 771 N N . THR A 1 99 ? -6.135 -10.514 2.922 1.00 94.81 99 THR A N 1
ATOM 772 C CA . THR A 1 99 ? -6.676 -11.768 3.466 1.00 94.81 99 THR A CA 1
ATOM 773 C C . THR A 1 99 ? -7.216 -11.544 4.869 1.00 94.81 99 THR A C 1
ATOM 775 O O . THR A 1 99 ? -6.747 -10.662 5.587 1.00 94.81 99 THR A O 1
ATOM 778 N N . ALA A 1 100 ? -8.182 -12.354 5.301 1.00 91.00 100 ALA A N 1
ATOM 779 C CA . ALA A 1 100 ? -8.506 -12.438 6.721 1.00 91.00 100 ALA A CA 1
ATOM 780 C C . ALA A 1 100 ? -7.290 -12.979 7.496 1.00 91.00 100 ALA A C 1
ATOM 782 O O . ALA A 1 100 ? -6.614 -13.895 7.022 1.00 91.00 100 ALA A O 1
ATOM 783 N N . LYS A 1 101 ? -7.029 -12.459 8.704 1.00 79.31 101 LYS A N 1
ATOM 784 C CA . LYS A 1 101 ? -5.856 -12.832 9.523 1.00 79.31 101 LYS A CA 1
ATOM 785 C C . LYS A 1 101 ? -5.673 -14.347 9.726 1.00 79.31 101 LYS A C 1
ATOM 787 O O . LYS A 1 101 ? -4.548 -14.809 9.869 1.00 79.31 101 LYS A O 1
ATOM 792 N N . SER A 1 102 ? -6.759 -15.119 9.751 1.00 70.94 102 SER A N 1
ATOM 793 C CA . SER A 1 102 ? -6.741 -16.566 10.004 1.00 70.94 102 SER A CA 1
ATOM 794 C C . SER A 1 102 ? -6.548 -17.438 8.758 1.00 70.94 102 SER A C 1
ATOM 796 O O . SER A 1 102 ? -6.439 -18.656 8.896 1.00 70.94 102 SER A O 1
ATOM 798 N N . LYS A 1 103 ? -6.516 -16.861 7.549 1.00 62.75 103 LYS A N 1
ATOM 799 C CA . LYS A 1 103 ? -6.470 -17.621 6.293 1.00 62.75 103 LYS A CA 1
ATOM 800 C C . LYS A 1 103 ? -5.151 -17.387 5.563 1.00 62.75 103 LYS A C 1
ATOM 802 O O . LYS A 1 103 ? -4.984 -16.347 4.940 1.00 62.75 103 LYS A O 1
ATOM 807 N N . TYR A 1 104 ? -4.294 -18.408 5.660 1.00 64.19 104 TYR A N 1
ATOM 808 C CA . TYR A 1 104 ? -3.185 -18.805 4.782 1.00 64.19 104 TYR A CA 1
ATOM 809 C C . TYR A 1 104 ? -2.189 -17.726 4.322 1.00 64.19 104 TYR A C 1
ATOM 811 O O . TYR A 1 104 ? -2.540 -16.659 3.828 1.00 64.19 104 TYR A O 1
ATOM 819 N N . GLN A 1 105 ? -0.900 -18.067 4.383 1.00 73.38 105 GLN A N 1
ATOM 820 C CA . GLN A 1 105 ? 0.102 -17.375 3.577 1.00 73.38 105 GLN A CA 1
ATOM 821 C C . GLN A 1 105 ? -0.267 -17.530 2.100 1.00 73.38 105 GLN A C 1
ATOM 823 O O . GLN A 1 105 ? -0.498 -18.643 1.625 1.00 73.38 105 GLN A O 1
ATOM 828 N N . LEU A 1 106 ? -0.338 -16.413 1.381 1.00 86.25 106 LEU A N 1
ATOM 829 C CA . LEU A 1 106 ? -0.525 -16.444 -0.062 1.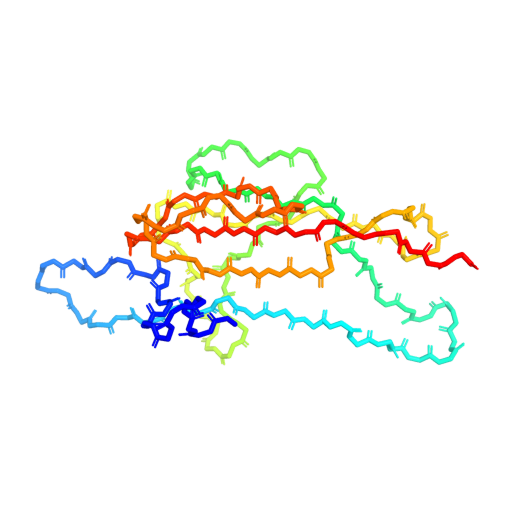00 86.25 106 LEU A CA 1
ATOM 830 C C . LEU A 1 106 ? 0.776 -16.921 -0.722 1.00 86.25 106 LEU A C 1
ATOM 832 O O . LEU A 1 106 ? 1.838 -16.333 -0.515 1.00 86.25 106 LEU A O 1
ATOM 836 N N . VAL A 1 107 ? 0.689 -17.991 -1.515 1.00 87.88 107 VAL A N 1
ATOM 837 C CA . VAL A 1 107 ? 1.827 -18.527 -2.278 1.00 87.88 107 VAL A CA 1
ATOM 838 C C . VAL A 1 107 ? 2.297 -17.477 -3.283 1.00 87.88 107 VAL A C 1
ATOM 840 O O . VAL A 1 107 ? 1.476 -16.885 -3.977 1.00 87.88 107 VAL A O 1
ATOM 843 N N . ASP A 1 108 ? 3.608 -17.245 -3.355 1.00 90.94 108 ASP A N 1
ATOM 844 C CA . ASP A 1 108 ? 4.267 -16.216 -4.178 1.00 90.94 108 ASP A CA 1
ATOM 845 C C . ASP A 1 108 ? 3.990 -14.755 -3.781 1.00 90.94 108 ASP A C 1
ATOM 847 O O . ASP A 1 108 ? 4.364 -13.835 -4.515 1.00 90.94 108 ASP A O 1
ATOM 851 N N . TYR A 1 109 ? 3.385 -14.506 -2.617 1.00 94.50 109 TYR A N 1
ATOM 852 C CA . TYR A 1 109 ? 3.233 -13.153 -2.084 1.00 94.50 109 TYR A CA 1
ATOM 853 C C . TYR A 1 109 ? 4.133 -12.919 -0.875 1.00 94.50 109 TYR A C 1
ATOM 855 O O . TYR A 1 109 ? 4.377 -13.795 -0.046 1.00 94.50 109 TYR A O 1
ATOM 863 N N . LYS A 1 110 ? 4.567 -11.671 -0.732 1.00 94.25 110 LYS A N 1
ATOM 864 C CA . LYS A 1 110 ? 5.232 -11.153 0.460 1.00 94.25 110 LYS A CA 1
ATOM 865 C C . LYS A 1 110 ? 4.202 -10.464 1.348 1.00 94.25 110 LYS A C 1
ATOM 867 O O . LYS A 1 110 ? 3.395 -9.667 0.867 1.00 94.25 110 LYS A O 1
ATOM 872 N N . CYS A 1 111 ? 4.241 -10.752 2.646 1.00 93.56 111 CYS A N 1
ATOM 873 C CA . CYS A 1 111 ? 3.428 -10.036 3.624 1.00 93.56 111 CYS A CA 1
ATOM 874 C C . CYS A 1 111 ? 3.971 -8.612 3.788 1.00 93.56 111 CYS A C 1
ATOM 876 O O . CYS A 1 111 ? 5.140 -8.429 4.127 1.00 93.56 111 CYS A O 1
ATOM 878 N N . LEU A 1 112 ? 3.124 -7.612 3.554 1.00 94.62 112 LEU A N 1
ATOM 879 C CA . LEU A 1 112 ? 3.431 -6.211 3.826 1.00 94.62 112 LEU A CA 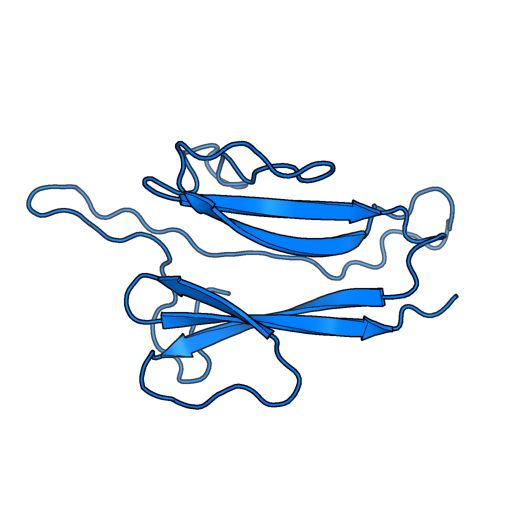1
ATOM 880 C C . LEU A 1 112 ? 3.194 -5.883 5.299 1.00 94.62 112 LEU A C 1
ATOM 882 O O . LEU A 1 112 ? 4.022 -5.237 5.938 1.00 94.62 112 LEU A O 1
ATOM 886 N N . CYS A 1 113 ? 2.027 -6.271 5.818 1.00 92.25 113 CYS A N 1
ATOM 887 C CA . CYS A 1 113 ? 1.629 -5.993 7.192 1.00 92.25 113 CYS A CA 1
ATOM 888 C C . CYS A 1 113 ? 0.365 -6.755 7.594 1.00 92.25 113 CYS A C 1
ATOM 890 O O . CYS A 1 113 ? -0.409 -7.199 6.747 1.00 92.25 113 CYS A O 1
ATOM 892 N N . GLU A 1 114 ? 0.103 -6.779 8.900 1.00 91.94 114 GLU A N 1
ATOM 893 C CA . GLU A 1 114 ? -1.240 -6.987 9.433 1.00 91.94 114 GLU A CA 1
ATOM 894 C C . GLU A 1 114 ? -1.867 -5.652 9.854 1.00 91.94 114 GLU A C 1
ATOM 896 O O . GLU A 1 114 ? -1.238 -4.849 10.561 1.00 91.94 114 GLU A O 1
ATOM 901 N N . ILE A 1 115 ? -3.119 -5.425 9.453 1.00 91.25 115 ILE A N 1
ATOM 902 C CA . ILE A 1 115 ? -3.912 -4.248 9.817 1.00 91.25 115 ILE A CA 1
ATOM 903 C C . ILE A 1 115 ? -5.401 -4.592 9.854 1.00 91.25 115 ILE A C 1
ATOM 905 O O . ILE A 1 115 ? -5.887 -5.352 9.031 1.00 91.25 115 ILE A O 1
ATOM 909 N N . ASN A 1 116 ? -6.120 -4.056 10.842 1.00 90.75 116 ASN A N 1
ATOM 910 C CA . ASN A 1 116 ? -7.566 -4.245 11.012 1.00 90.75 116 ASN A CA 1
ATOM 911 C C . ASN A 1 116 ? -8.043 -5.714 10.880 1.00 90.75 116 ASN A C 1
ATOM 913 O O . ASN A 1 116 ? -9.027 -6.004 10.215 1.00 90.75 116 ASN A O 1
ATOM 917 N N . ASN A 1 117 ? -7.322 -6.651 11.517 1.00 89.62 117 ASN A N 1
ATOM 918 C CA . ASN A 1 117 ? -7.560 -8.105 11.449 1.00 89.62 117 ASN A CA 1
ATOM 919 C C . ASN A 1 117 ? -7.432 -8.728 10.043 1.00 89.62 117 ASN A C 1
ATOM 921 O O . ASN A 1 117 ? -7.976 -9.804 9.783 1.00 89.62 117 ASN A O 1
ATOM 925 N N . MET A 1 118 ? -6.652 -8.096 9.169 1.00 92.88 118 MET A N 1
ATOM 926 C CA . MET A 1 118 ? -6.327 -8.585 7.834 1.00 92.88 118 MET A CA 1
ATOM 927 C C . MET A 1 118 ? -4.822 -8.613 7.599 1.00 92.88 118 MET A C 1
ATOM 929 O O . MET A 1 118 ? -4.090 -7.798 8.163 1.00 92.88 118 MET A O 1
ATOM 933 N N . GLY A 1 119 ? -4.371 -9.517 6.733 1.00 93.94 119 GLY A N 1
ATOM 934 C CA . GLY A 1 119 ? -3.037 -9.473 6.138 1.00 93.94 119 GLY A CA 1
ATOM 935 C C . GLY A 1 119 ? -3.080 -8.738 4.802 1.00 93.94 119 GLY A C 1
ATOM 936 O O . GLY A 1 119 ? -3.943 -9.029 3.976 1.00 93.94 119 GLY A O 1
ATOM 937 N N . ILE A 1 120 ? -2.160 -7.802 4.580 1.00 95.06 120 ILE A N 1
ATOM 938 C CA . ILE A 1 120 ? -1.942 -7.167 3.275 1.00 95.06 120 ILE A CA 1
ATOM 939 C C . ILE A 1 120 ? -0.697 -7.778 2.654 1.00 95.06 120 ILE A C 1
ATOM 941 O O . ILE A 1 120 ? 0.356 -7.847 3.291 1.00 95.06 120 ILE A O 1
ATOM 945 N N . TRP A 1 121 ? -0.819 -8.193 1.403 1.00 95.75 121 TRP A N 1
ATOM 946 C CA . TRP A 1 121 ? 0.180 -8.965 0.684 1.00 95.75 121 TRP A CA 1
ATOM 947 C C . TRP A 1 121 ? 0.454 -8.329 -0.667 1.00 95.75 121 TRP A C 1
ATOM 949 O O . TRP A 1 121 ? -0.464 -7.789 -1.282 1.00 95.75 121 TRP A O 1
ATOM 959 N N . TYR A 1 122 ? 1.685 -8.437 -1.155 1.00 97.00 122 TYR A N 1
ATOM 960 C CA . TYR A 1 122 ? 2.030 -8.026 -2.511 1.00 97.00 122 TYR A CA 1
ATOM 961 C C . TYR A 1 122 ? 2.864 -9.087 -3.224 1.00 97.00 122 TYR A C 1
ATOM 963 O O . TYR A 1 122 ? 3.643 -9.808 -2.600 1.00 97.00 122 TYR A O 1
ATOM 971 N N . ARG A 1 123 ? 2.707 -9.176 -4.542 1.00 95.94 123 ARG A N 1
ATOM 972 C CA . ARG A 1 123 ? 3.477 -10.073 -5.407 1.00 95.94 123 ARG A CA 1
ATOM 973 C C . ARG A 1 123 ? 4.363 -9.259 -6.334 1.00 95.94 123 ARG A C 1
ATOM 975 O O . ARG A 1 123 ? 3.903 -8.296 -6.947 1.00 95.94 123 ARG A O 1
ATOM 982 N N . MET A 1 124 ? 5.620 -9.674 -6.444 1.00 96.00 124 MET A N 1
ATOM 983 C CA . MET A 1 124 ? 6.552 -9.143 -7.437 1.00 96.00 124 MET A CA 1
ATOM 984 C C . MET A 1 124 ? 6.410 -9.929 -8.740 1.00 96.00 124 MET A C 1
ATOM 986 O O . MET A 1 124 ? 6.191 -11.140 -8.704 1.00 96.00 124 MET A O 1
ATOM 990 N N . GLY A 1 125 ? 6.554 -9.251 -9.871 1.00 94.00 125 GLY A N 1
ATOM 991 C CA . GLY A 1 125 ? 6.641 -9.867 -11.190 1.00 94.00 125 GLY A CA 1
ATOM 992 C C . GLY A 1 125 ? 7.794 -9.277 -11.988 1.00 94.00 125 GLY A C 1
ATOM 993 O O . GLY A 1 125 ? 8.174 -8.122 -11.769 1.00 94.00 125 GLY A O 1
ATOM 994 N N . ASP A 1 126 ? 8.340 -10.076 -12.899 1.00 93.25 126 ASP A N 1
ATOM 995 C CA . ASP A 1 126 ? 9.328 -9.608 -13.862 1.00 93.25 126 ASP A CA 1
ATOM 996 C C . ASP A 1 126 ? 8.672 -8.652 -14.854 1.00 93.25 126 ASP A C 1
ATOM 998 O O . ASP A 1 126 ? 7.538 -8.848 -15.305 1.00 93.25 126 ASP A O 1
ATOM 1002 N N . LEU A 1 127 ? 9.397 -7.594 -15.186 1.00 85.75 127 LEU A N 1
ATOM 1003 C CA . LEU A 1 127 ? 8.981 -6.650 -16.198 1.00 85.75 127 LEU A CA 1
ATOM 1004 C C . LEU A 1 127 ? 9.586 -7.057 -17.545 1.00 85.75 127 LEU A C 1
ATOM 1006 O O . LEU A 1 127 ? 10.807 -7.198 -17.625 1.00 85.75 127 LEU A O 1
ATOM 1010 N N . PRO A 1 128 ? 8.779 -7.202 -18.615 1.00 76.25 128 PRO A N 1
ATOM 1011 C CA . PRO A 1 128 ? 9.339 -7.345 -19.950 1.00 76.25 128 PRO A CA 1
ATOM 1012 C C . PRO A 1 128 ? 10.145 -6.082 -20.270 1.00 76.25 128 PRO A C 1
ATOM 1014 O O . PRO A 1 128 ? 9.665 -4.964 -20.003 1.00 76.25 128 PRO A O 1
ATOM 1017 N N . GLN A 1 129 ? 11.368 -6.308 -20.757 1.00 62.50 129 GLN A N 1
ATOM 1018 C CA . GLN A 1 129 ? 12.300 -5.288 -21.238 1.00 62.50 129 GLN A CA 1
ATOM 1019 C C . GLN A 1 129 ? 12.027 -4.969 -22.702 1.00 62.50 129 GLN A C 1
ATOM 1021 O O . GLN A 1 129 ? 11.747 -5.924 -23.460 1.00 62.50 129 GLN A O 1
#

InterPro domains:
  IPR023341 MABP domain [PS51498] (1-126)
  IPR040297 Multivesicular body subunit 12B [PTHR31547] (1-128)

Sequence (129 aa):
VAKTTDGSDADLWKDGIFKSKVTRYLCFTRENVSENVNSRPDVVVDMRLIDAKDVLPEGFTPVEKTMDTNETAMRKRRLCVKTSPRATAKTAVYDIQATAKSKYQLVDYKCLCEINNMGIWYRMGDLPQ

Foldseek 3Di:
DQAAPVGHGDFQDDDDDPDDDDGADDDDDPDQPDPPLVPGDWAFADKAKAFPPDDDDPQKDWPQADPPPRHGRYDGITIITHTDRLVPDQKGFDDKHKHQLVDDDDPQWDFRDDGPRITITTHMDTRDD

pLDDT: mean 90.36, std 10.45, range [53.78, 98.12]